Protein AF-A0A947Z2E6-F1 (afdb_monomer_lite)

pLDDT: mean 81.63, std 19.3, range [30.38, 98.06]

Sequence (156 aa):
MPFRVALENRNVAVFNTGRHVLVDASGAGQGRYCMAAVCMEDGVVVQLHSKPCEAFSSVLAEQESIEWGCEIWPDAWVWNDCIPAIEAVLLETPALLGKLYWPTPRMRKPFHDMVHALSVKARGVSVPEQWDYAFTTAGSARSIIAFTFMPLGKAP

Secondary structure (DSSP, 8-state):
-TTBPPGGG-SGGGGGSSEEEEEEEEEEETTEEEEEEEEEETTEEEEEEEEE-S-SSHHHHHHHHHHHHHHH-TTSEEE---HHHHHHHHHH-GGGTTTEEBPPTTT-TTHHHHHHHHHHHGGG-SS-EE--------SSS---------------

Structure (mmCIF, N/CA/C/O backbone):
data_AF-A0A947Z2E6-F1
#
_entry.id   AF-A0A947Z2E6-F1
#
loop_
_atom_site.group_PDB
_atom_site.id
_atom_site.type_symbol
_atom_site.label_atom_id
_atom_site.label_alt_id
_atom_site.label_comp_id
_atom_site.label_asym_id
_atom_site.label_entity_id
_atom_site.label_seq_id
_atom_site.pdbx_PDB_ins_code
_atom_site.Cartn_x
_atom_site.Cartn_y
_atom_site.Cartn_z
_atom_site.occupancy
_atom_site.B_iso_or_equiv
_atom_site.auth_seq_id
_atom_site.auth_comp_id
_atom_site.auth_asym_id
_atom_site.auth_atom_id
_atom_site.pdbx_PDB_model_num
ATOM 1 N N . MET A 1 1 ? 7.859 15.464 9.390 1.00 67.38 1 MET A N 1
ATOM 2 C CA . MET A 1 1 ? 7.432 14.808 8.135 1.00 67.38 1 MET A CA 1
ATOM 3 C C . MET A 1 1 ? 5.944 14.519 8.240 1.00 67.38 1 MET A C 1
ATO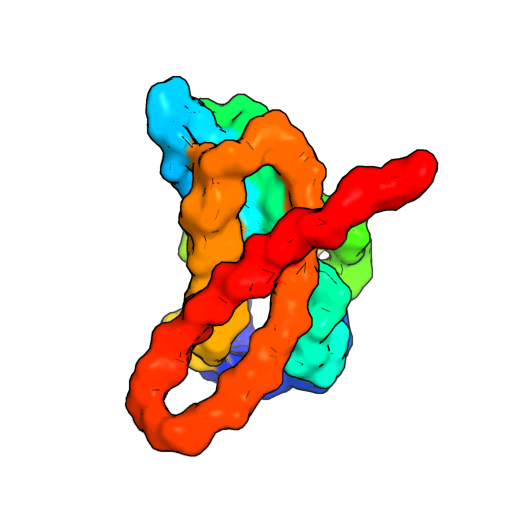M 5 O O . MET A 1 1 ? 5.573 13.821 9.178 1.00 67.38 1 MET A O 1
ATOM 9 N N . PRO A 1 2 ? 5.114 15.096 7.360 1.00 79.06 2 PRO A N 1
ATOM 10 C CA . PRO A 1 2 ? 3.657 15.149 7.517 1.00 79.06 2 PRO A CA 1
ATOM 11 C C . PRO A 1 2 ? 2.930 13.819 7.220 1.00 79.06 2 PRO A C 1
ATOM 13 O O . PRO A 1 2 ? 1.800 13.643 7.649 1.00 79.06 2 PRO A O 1
ATOM 16 N N . PHE A 1 3 ? 3.597 12.853 6.581 1.00 83.06 3 PHE A N 1
ATOM 17 C CA . PHE A 1 3 ? 3.103 11.484 6.335 1.00 83.06 3 PHE A CA 1
ATOM 18 C C . PHE A 1 3 ? 3.419 10.493 7.470 1.00 83.06 3 PHE A C 1
ATOM 20 O O . PHE A 1 3 ? 3.128 9.300 7.387 1.00 83.06 3 PHE A O 1
ATOM 27 N N . ARG A 1 4 ? 4.079 10.949 8.542 1.00 87.06 4 ARG A N 1
ATOM 28 C CA . ARG A 1 4 ? 4.310 10.113 9.723 1.00 87.06 4 ARG A CA 1
ATOM 29 C C . ARG A 1 4 ? 3.091 10.173 10.624 1.00 87.06 4 ARG A C 1
ATOM 31 O O . ARG A 1 4 ? 2.574 11.247 10.908 1.00 87.06 4 ARG A O 1
ATOM 38 N N . VAL A 1 5 ? 2.717 9.020 11.155 1.00 83.06 5 VAL A N 1
ATOM 39 C CA . VAL A 1 5 ? 1.631 8.904 12.126 1.00 83.06 5 VAL A CA 1
ATOM 40 C C . VAL A 1 5 ? 1.952 9.701 13.402 1.00 83.06 5 VAL A C 1
ATOM 42 O O . VAL A 1 5 ? 3.085 9.647 13.920 1.00 83.06 5 VAL A O 1
ATOM 45 N N . ALA A 1 6 ? 0.945 10.427 13.903 1.00 83.19 6 ALA A N 1
ATOM 46 C CA . ALA A 1 6 ? 0.983 11.141 15.181 1.00 83.19 6 ALA A CA 1
ATOM 47 C C . ALA A 1 6 ? 1.352 10.188 16.330 1.00 83.19 6 ALA A C 1
ATOM 49 O O . ALA A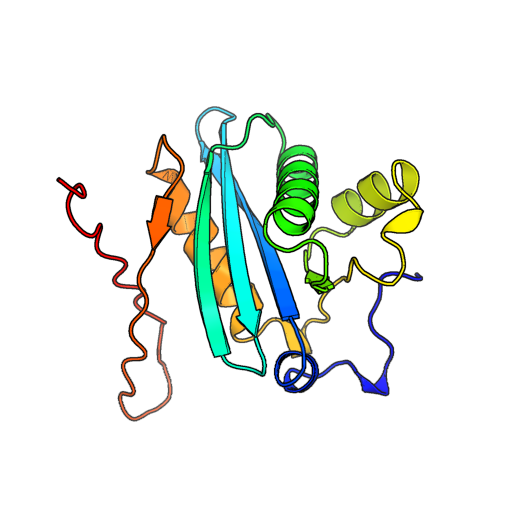 1 6 ? 1.070 8.993 16.254 1.00 83.19 6 ALA A O 1
ATOM 50 N N . LEU A 1 7 ? 2.036 10.684 17.366 1.00 82.81 7 LEU A N 1
ATOM 51 C CA . LEU A 1 7 ? 2.657 9.848 18.407 1.00 82.81 7 LEU A CA 1
ATOM 52 C C . LEU A 1 7 ? 1.646 8.933 19.113 1.00 82.81 7 LEU A C 1
ATOM 54 O O . LEU A 1 7 ? 1.927 7.752 19.312 1.00 82.81 7 LEU A O 1
ATOM 58 N N . GLU A 1 8 ? 0.477 9.473 19.424 1.00 80.50 8 GLU A N 1
ATOM 59 C CA . GLU A 1 8 ? -0.680 8.824 20.035 1.00 80.50 8 GLU A CA 1
ATOM 60 C C . GLU A 1 8 ? -1.239 7.661 19.197 1.00 80.50 8 GLU A C 1
ATOM 62 O O . GLU A 1 8 ? -1.715 6.670 19.749 1.00 80.50 8 GLU A O 1
ATOM 67 N N . ASN A 1 9 ? -1.070 7.720 17.874 1.00 80.06 9 ASN A N 1
ATOM 68 C CA . ASN A 1 9 ? -1.600 6.748 16.916 1.00 80.06 9 ASN A CA 1
ATOM 69 C C . ASN A 1 9 ? -0.547 5.711 16.473 1.00 80.06 9 ASN A C 1
ATOM 71 O O . ASN A 1 9 ? -0.806 4.896 15.591 1.00 80.06 9 ASN A O 1
ATOM 75 N N . ARG A 1 10 ? 0.657 5.700 17.074 1.00 83.69 10 ARG A N 1
ATOM 76 C CA . ARG A 1 10 ? 1.752 4.756 16.745 1.00 83.69 10 ARG A CA 1
ATOM 77 C C . ARG A 1 10 ? 1.561 3.374 17.364 1.00 83.69 10 ARG A C 1
ATOM 79 O O . ARG A 1 10 ? 2.456 2.835 18.022 1.00 83.69 10 ARG A O 1
ATOM 86 N N . ASN A 1 11 ? 0.388 2.802 17.165 1.00 83.56 11 ASN A N 1
ATOM 87 C CA . ASN A 1 11 ? 0.039 1.472 17.627 1.00 83.56 11 ASN A CA 1
ATOM 88 C C . ASN A 1 11 ? -0.844 0.775 16.583 1.00 83.56 11 ASN A C 1
ATOM 90 O O . ASN A 1 11 ? -1.361 1.401 15.663 1.00 83.56 11 ASN A O 1
ATOM 94 N N . VAL A 1 12 ? -0.991 -0.538 16.724 1.00 82.25 12 VAL A N 1
ATOM 95 C CA . VAL A 1 12 ? -1.759 -1.364 15.782 1.00 82.25 12 VAL A CA 1
ATOM 96 C C . VAL A 1 12 ? -3.268 -1.126 15.855 1.00 82.25 12 VAL A C 1
ATOM 98 O O . VAL A 1 12 ? -3.972 -1.481 14.920 1.00 82.25 12 VAL A O 1
ATOM 101 N N . ALA A 1 13 ? -3.773 -0.510 16.929 1.00 86.06 13 ALA A N 1
ATOM 102 C CA . ALA A 1 13 ? -5.202 -0.265 17.095 1.00 86.06 13 ALA A CA 1
ATOM 103 C C . ALA A 1 13 ? -5.745 0.768 16.102 1.00 86.06 13 ALA A C 1
ATOM 105 O O . ALA A 1 13 ? -6.952 0.805 15.900 1.00 86.06 13 ALA A O 1
ATOM 106 N N . VAL A 1 14 ? -4.882 1.547 15.433 1.00 87.81 14 VAL A N 1
ATOM 107 C CA . VAL A 1 14 ? -5.316 2.413 14.326 1.00 87.81 14 VAL A CA 1
ATOM 108 C C . VAL A 1 14 ? -6.008 1.613 13.222 1.00 87.81 14 VAL A C 1
ATOM 110 O O . VAL A 1 14 ? -6.929 2.127 12.609 1.00 87.81 14 VAL A O 1
ATOM 113 N N . PHE A 1 15 ? -5.597 0.357 13.004 1.00 88.69 15 PHE A N 1
ATOM 114 C CA . PHE A 1 15 ? -6.169 -0.516 11.980 1.00 88.69 15 PHE A CA 1
ATOM 115 C C . PHE A 1 15 ? -7.546 -1.071 12.359 1.00 88.69 15 PHE A C 1
ATOM 117 O O . PHE A 1 15 ? -8.193 -1.676 11.513 1.00 88.69 15 PHE A O 1
ATOM 124 N N . ASN A 1 16 ? -7.993 -0.881 13.609 1.00 88.94 16 ASN A N 1
ATOM 125 C CA . ASN A 1 16 ? -9.276 -1.384 14.107 1.00 88.94 16 ASN A CA 1
ATOM 126 C C . ASN A 1 16 ? -10.463 -0.482 13.748 1.00 88.94 16 ASN A C 1
ATOM 128 O O . ASN A 1 16 ? -11.579 -0.767 14.173 1.00 88.94 16 ASN A O 1
ATOM 132 N N . THR A 1 17 ? -10.234 0.620 13.033 1.00 89.19 17 THR A N 1
ATOM 133 C CA . THR A 1 17 ? -11.280 1.592 12.704 1.00 89.19 17 THR A CA 1
ATOM 134 C C . THR A 1 17 ? -11.095 2.144 11.303 1.00 89.19 17 THR A C 1
ATOM 136 O O . THR A 1 17 ? -10.039 2.694 11.002 1.00 89.19 17 THR A O 1
ATOM 139 N N . GLY A 1 18 ? -12.148 2.111 10.494 1.00 93.25 18 GLY A N 1
ATOM 140 C CA . GLY A 1 18 ? -12.133 2.641 9.139 1.00 93.25 18 GLY A CA 1
ATOM 141 C C . GLY A 1 18 ? -11.458 1.698 8.150 1.00 93.25 18 GLY A C 1
ATOM 142 O O . GLY A 1 18 ? -11.273 0.506 8.408 1.00 93.25 18 GLY A O 1
ATOM 143 N N . ARG A 1 19 ? -11.125 2.244 6.978 1.00 95.94 19 ARG A N 1
ATOM 144 C CA . ARG A 1 19 ? -10.575 1.486 5.853 1.00 95.94 19 ARG A CA 1
ATOM 145 C C . ARG A 1 19 ? -9.098 1.769 5.667 1.00 95.94 19 ARG A C 1
ATOM 147 O O . ARG A 1 19 ? -8.674 2.924 5.618 1.00 95.94 19 ARG A O 1
ATOM 154 N N . HIS A 1 20 ? -8.329 0.704 5.493 1.00 95.56 20 HIS A N 1
ATOM 155 C CA . HIS A 1 20 ? -6.891 0.758 5.287 1.00 95.56 20 HIS A CA 1
ATOM 156 C C . HIS A 1 20 ? -6.507 -0.088 4.080 1.00 95.56 20 HIS A C 1
ATOM 158 O O . HIS A 1 20 ? -7.032 -1.183 3.897 1.00 95.56 20 HIS A O 1
ATOM 164 N N . VAL A 1 21 ? -5.547 0.389 3.297 1.00 96.62 21 VAL A N 1
ATOM 165 C CA . VAL A 1 21 ? -4.884 -0.407 2.264 1.00 96.62 21 VAL A CA 1
ATOM 166 C C . VAL A 1 21 ? -3.390 -0.363 2.535 1.00 96.62 21 VAL A C 1
ATOM 168 O O . VAL A 1 21 ? -2.763 0.689 2.432 1.00 96.62 21 VAL A O 1
ATOM 171 N N . LEU A 1 22 ? -2.820 -1.494 2.937 1.00 96.12 22 LEU A N 1
ATOM 172 C CA . LEU A 1 22 ? -1.375 -1.634 3.068 1.00 96.12 22 LEU A CA 1
ATOM 173 C C . LEU A 1 22 ? -0.828 -2.158 1.749 1.00 96.12 22 LEU A C 1
ATOM 175 O O . LEU A 1 22 ? -1.338 -3.158 1.250 1.00 96.12 22 LEU A O 1
ATOM 179 N N . VAL A 1 23 ? 0.189 -1.497 1.207 1.00 97.12 23 VAL A N 1
ATOM 180 C CA . VAL A 1 23 ? 0.794 -1.832 -0.085 1.00 97.12 23 VAL A CA 1
ATOM 181 C C . VAL A 1 23 ? 2.300 -2.017 0.048 1.00 97.12 23 VAL A C 1
ATOM 183 O O . VAL A 1 23 ? 2.942 -1.345 0.857 1.00 97.12 23 VAL A O 1
ATOM 186 N N . ASP A 1 24 ? 2.843 -2.946 -0.731 1.00 96.62 24 ASP A N 1
ATOM 187 C CA . ASP A 1 24 ? 4.274 -3.264 -0.793 1.00 96.62 24 ASP A CA 1
ATOM 188 C C . ASP A 1 24 ? 4.628 -3.763 -2.193 1.00 96.62 24 ASP A C 1
ATOM 190 O O . ASP A 1 24 ? 3.812 -4.442 -2.835 1.00 96.62 24 ASP A O 1
ATOM 194 N N . ALA A 1 25 ? 5.853 -3.488 -2.639 1.00 95.31 25 ALA A N 1
ATOM 195 C CA . ALA A 1 25 ? 6.390 -4.021 -3.877 1.00 95.31 25 ALA A CA 1
ATOM 196 C C . ALA A 1 25 ? 7.624 -4.901 -3.641 1.00 95.31 25 ALA A C 1
ATOM 198 O O . ALA A 1 25 ? 8.465 -4.698 -2.774 1.00 95.31 25 ALA A O 1
ATOM 199 N N . SER A 1 26 ? 7.758 -5.930 -4.469 1.00 93.25 26 SER A N 1
ATOM 200 C CA . SER A 1 26 ? 8.769 -6.967 -4.318 1.00 93.25 26 SER A CA 1
ATOM 201 C C . SER A 1 26 ? 9.408 -7.296 -5.658 1.00 93.25 26 SER A C 1
ATOM 203 O O . SER A 1 26 ? 8.724 -7.475 -6.662 1.00 93.25 26 SER A O 1
ATOM 205 N N . GLY A 1 27 ? 10.734 -7.434 -5.680 1.00 91.19 27 GLY A N 1
ATOM 206 C CA . GLY A 1 27 ? 11.455 -7.831 -6.890 1.00 91.19 27 GLY A CA 1
ATOM 207 C C . GLY A 1 27 ? 11.138 -9.273 -7.298 1.00 91.19 27 GLY A C 1
ATOM 208 O O . GLY A 1 27 ? 11.393 -10.201 -6.534 1.00 91.19 27 GLY A O 1
ATOM 209 N N . ALA A 1 28 ? 10.645 -9.468 -8.520 1.00 84.31 28 ALA A N 1
ATOM 210 C CA . ALA A 1 28 ? 10.328 -10.766 -9.125 1.00 84.31 28 ALA A CA 1
ATOM 211 C C . ALA A 1 28 ? 11.490 -11.357 -9.959 1.00 84.31 28 ALA A C 1
ATOM 213 O O . ALA A 1 28 ? 11.373 -12.443 -10.521 1.00 84.31 28 ALA A O 1
ATOM 214 N N . GLY A 1 29 ? 12.633 -10.662 -10.014 1.00 78.75 29 GLY A N 1
ATOM 215 C CA . GLY A 1 29 ? 13.810 -11.054 -10.796 1.00 78.75 29 GLY A CA 1
ATOM 216 C C . GLY A 1 29 ? 13.795 -10.495 -12.223 1.00 78.75 29 GLY A C 1
ATOM 217 O O . GLY A 1 29 ? 12.777 -10.010 -12.704 1.00 78.75 29 GLY A O 1
ATOM 218 N N . GLN A 1 30 ? 14.954 -10.509 -12.894 1.00 76.50 30 GLN A N 1
ATOM 219 C CA . GLN A 1 30 ? 15.125 -9.993 -14.269 1.00 76.50 30 GLN A CA 1
ATOM 220 C C . GLN A 1 30 ? 14.629 -8.543 -14.472 1.00 76.50 30 GLN A C 1
ATOM 222 O O . GLN A 1 30 ? 14.143 -8.189 -15.540 1.00 76.50 30 GLN A O 1
ATOM 227 N N . GLY A 1 31 ? 14.732 -7.704 -13.435 1.00 78.69 31 GLY A N 1
ATOM 228 C CA . GLY A 1 31 ? 14.264 -6.313 -13.475 1.00 78.69 31 GLY A CA 1
ATOM 229 C C . GLY A 1 31 ? 12.747 -6.136 -13.341 1.00 78.69 31 GLY A C 1
ATOM 230 O O . GLY A 1 31 ? 12.267 -5.017 -13.473 1.00 78.69 31 GLY A O 1
ATOM 231 N N . ARG A 1 32 ? 11.995 -7.208 -13.065 1.00 86.19 32 ARG A N 1
ATOM 232 C CA . ARG A 1 32 ? 10.544 -7.166 -12.846 1.00 86.19 32 ARG A CA 1
ATOM 233 C C . ARG A 1 32 ? 10.218 -7.034 -11.365 1.00 86.19 32 ARG A C 1
ATOM 235 O O . ARG A 1 32 ? 10.940 -7.563 -10.516 1.00 86.19 32 ARG A O 1
ATOM 242 N N . TYR A 1 33 ? 9.092 -6.395 -11.078 1.00 93.94 33 TYR A N 1
ATOM 243 C CA . TYR A 1 33 ? 8.527 -6.272 -9.739 1.00 93.94 33 TYR A CA 1
ATOM 244 C C . TYR A 1 33 ? 7.074 -6.753 -9.739 1.00 93.94 33 TYR A C 1
ATOM 246 O O . TYR A 1 33 ? 6.430 -6.857 -10.784 1.00 93.94 33 TYR A O 1
ATOM 254 N N . CYS A 1 34 ? 6.572 -7.082 -8.561 1.00 93.25 34 CYS A N 1
ATOM 255 C CA . CYS A 1 34 ? 5.162 -7.324 -8.301 1.00 93.25 34 CYS A CA 1
ATOM 256 C C . CYS A 1 34 ? 4.766 -6.569 -7.040 1.00 93.25 34 CYS A C 1
ATOM 258 O O . CYS A 1 34 ? 5.563 -6.443 -6.111 1.00 93.25 34 CYS A O 1
ATOM 260 N N . MET A 1 35 ? 3.527 -6.115 -6.996 1.00 95.12 35 MET A N 1
ATOM 261 C CA . MET A 1 35 ? 2.960 -5.407 -5.861 1.00 95.12 35 MET A CA 1
ATOM 262 C C . MET A 1 35 ? 1.840 -6.218 -5.234 1.00 95.12 35 MET A C 1
ATOM 264 O O . MET A 1 35 ? 1.200 -7.049 -5.887 1.00 95.12 35 MET A O 1
ATOM 268 N N . ALA A 1 36 ? 1.620 -5.965 -3.955 1.00 95.31 36 ALA A N 1
ATOM 269 C CA . ALA A 1 36 ? 0.556 -6.548 -3.168 1.00 95.31 36 ALA A CA 1
ATOM 270 C C . ALA A 1 36 ? -0.220 -5.460 -2.436 1.00 95.31 36 ALA A C 1
ATOM 272 O O . ALA A 1 36 ? 0.345 -4.432 -2.069 1.00 95.31 36 ALA A O 1
ATOM 273 N N . ALA A 1 37 ? -1.500 -5.723 -2.195 1.00 95.75 37 ALA A N 1
ATOM 274 C CA . ALA A 1 37 ? -2.358 -4.887 -1.378 1.00 95.75 37 ALA A CA 1
ATOM 275 C C . ALA A 1 37 ? -3.128 -5.744 -0.370 1.00 95.75 37 ALA A C 1
ATOM 277 O O . ALA A 1 37 ? -3.742 -6.750 -0.728 1.00 95.75 37 ALA A O 1
ATOM 278 N N . VAL A 1 38 ? -3.105 -5.326 0.892 1.00 93.25 38 VAL A N 1
ATOM 279 C CA . VAL A 1 38 ? -3.923 -5.873 1.977 1.00 93.25 38 VAL A CA 1
ATOM 280 C C . VAL A 1 38 ? -4.965 -4.826 2.339 1.00 93.25 38 VAL A C 1
ATOM 282 O O . VAL A 1 38 ? -4.633 -3.788 2.915 1.00 93.25 38 VAL A O 1
ATOM 285 N N . CYS A 1 39 ? -6.222 -5.092 1.999 1.00 92.69 39 CYS A N 1
ATOM 286 C CA . CYS A 1 39 ? -7.345 -4.218 2.316 1.00 92.69 39 CYS A CA 1
ATOM 287 C C . CYS A 1 39 ? -7.957 -4.643 3.647 1.00 92.69 39 CYS A C 1
ATOM 289 O O . CYS A 1 39 ? -8.282 -5.818 3.838 1.00 92.69 39 CYS A O 1
ATOM 291 N N . MET A 1 40 ? -8.133 -3.686 4.552 1.00 91.50 40 MET A N 1
ATOM 292 C CA . MET A 1 40 ? -8.689 -3.912 5.879 1.00 91.50 40 MET A CA 1
ATOM 293 C C . MET A 1 40 ? -9.818 -2.945 6.205 1.00 91.50 40 MET A C 1
ATOM 295 O O . MET A 1 40 ? -9.683 -1.746 5.980 1.00 91.50 40 MET A O 1
ATOM 299 N N . GLU A 1 41 ? -10.876 -3.449 6.825 1.00 92.44 41 GLU A N 1
ATOM 300 C CA . GLU A 1 41 ? -11.985 -2.664 7.360 1.00 92.44 41 GLU A CA 1
ATOM 301 C C . GLU A 1 41 ? -12.190 -3.037 8.831 1.00 92.44 41 GLU A C 1
ATOM 303 O O . GLU A 1 41 ? -12.315 -4.215 9.163 1.00 92.44 41 GLU A O 1
ATOM 308 N N . ASP A 1 42 ? -12.146 -2.041 9.720 1.00 90.44 42 ASP A N 1
ATOM 309 C CA . ASP A 1 42 ? -12.415 -2.189 11.158 1.00 90.44 42 ASP A CA 1
ATOM 310 C C . ASP A 1 42 ? -11.656 -3.356 11.833 1.00 90.44 42 ASP A C 1
ATOM 312 O O . ASP A 1 42 ? -12.199 -4.149 12.603 1.00 90.44 42 ASP A O 1
ATOM 316 N N . GLY A 1 43 ? -10.358 -3.475 11.537 1.00 85.38 43 GLY A N 1
ATOM 317 C CA . GLY A 1 43 ? -9.464 -4.489 12.113 1.00 85.38 43 GLY A CA 1
ATOM 318 C C . GLY A 1 43 ? -9.496 -5.840 11.405 1.00 85.38 43 GLY A C 1
ATOM 319 O O . GLY A 1 43 ? -8.734 -6.7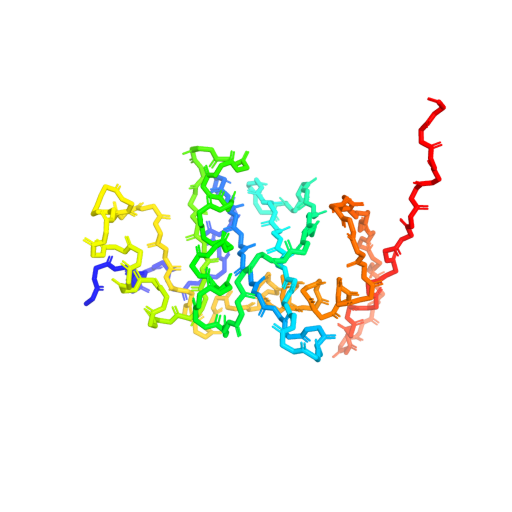41 11.767 1.00 85.38 43 GLY A O 1
ATOM 320 N N . VAL A 1 44 ? -10.335 -5.987 10.381 1.00 84.31 44 VAL A N 1
ATOM 321 C CA . VAL A 1 44 ? -10.516 -7.227 9.627 1.00 84.31 44 VAL A CA 1
ATOM 322 C C . VAL A 1 44 ? -9.905 -7.070 8.240 1.00 84.31 44 VAL A C 1
ATOM 324 O O . VAL A 1 44 ? -10.220 -6.134 7.516 1.00 84.31 44 VAL A O 1
ATOM 327 N N . VAL A 1 45 ? -9.024 -7.992 7.849 1.00 85.94 45 VAL A N 1
ATOM 328 C CA . VAL A 1 45 ? -8.574 -8.108 6.452 1.00 85.94 45 VAL A CA 1
ATOM 329 C C . VAL A 1 45 ? -9.769 -8.552 5.619 1.00 85.94 45 VAL A C 1
ATOM 331 O O . VAL A 1 45 ? -10.416 -9.515 5.991 1.00 85.94 45 VAL A O 1
ATOM 334 N N . VAL A 1 46 ? -10.084 -7.881 4.518 1.00 87.50 46 VAL A N 1
ATOM 335 C CA . VAL A 1 46 ? -11.239 -8.242 3.675 1.00 87.50 46 VAL A CA 1
ATOM 336 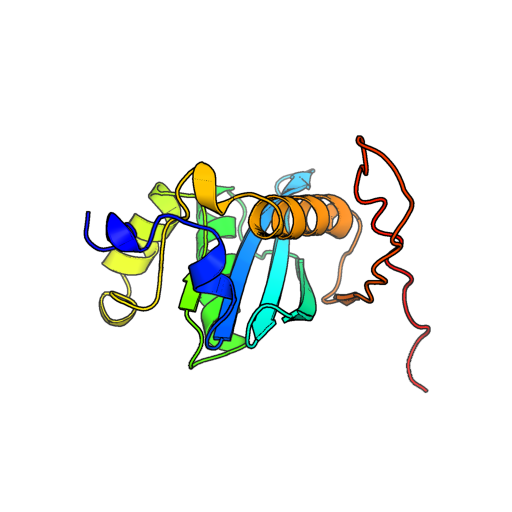C C . VAL A 1 46 ? -10.843 -8.614 2.254 1.00 87.50 46 VAL A C 1
ATOM 338 O O . VAL A 1 46 ? -11.533 -9.406 1.618 1.00 87.50 46 VAL A O 1
ATOM 341 N N . GLN A 1 47 ? -9.733 -8.072 1.747 1.00 87.94 47 GLN A N 1
ATOM 342 C CA . GLN A 1 47 ? -9.215 -8.403 0.423 1.00 87.94 47 GLN A CA 1
ATOM 343 C C . GLN A 1 47 ? -7.689 -8.453 0.433 1.00 87.94 47 GLN A C 1
ATOM 345 O O . GLN A 1 47 ? -7.028 -7.730 1.182 1.00 87.94 47 GLN A O 1
ATOM 350 N N . LEU A 1 48 ? -7.145 -9.317 -0.418 1.00 88.88 48 LEU A N 1
ATOM 351 C CA . LEU A 1 48 ? -5.723 -9.514 -0.625 1.00 88.88 48 LEU A CA 1
ATOM 352 C C . LEU A 1 48 ? -5.509 -9.576 -2.126 1.00 88.88 48 LEU A C 1
ATOM 354 O O . LEU A 1 48 ? -5.933 -10.533 -2.771 1.00 88.88 48 LEU A O 1
ATOM 358 N N . HIS A 1 49 ? -4.861 -8.562 -2.675 1.00 89.00 49 HIS A N 1
ATOM 359 C CA . HIS A 1 49 ? -4.620 -8.454 -4.105 1.00 89.00 49 HIS A CA 1
ATOM 360 C C . HIS A 1 49 ? -3.129 -8.527 -4.388 1.00 89.00 49 HIS A C 1
ATOM 362 O O . HIS A 1 49 ? -2.309 -8.078 -3.589 1.00 89.00 49 HIS A O 1
ATOM 368 N N . SER A 1 50 ? -2.772 -9.010 -5.569 1.00 92.38 50 SER A N 1
ATOM 369 C CA . SER A 1 50 ? -1.458 -8.769 -6.152 1.00 92.38 50 SER A CA 1
ATOM 370 C C . SER A 1 50 ? -1.555 -8.477 -7.636 1.00 92.38 50 SER A C 1
ATOM 372 O O . SER A 1 50 ? -2.467 -8.957 -8.305 1.00 92.38 50 SER A O 1
ATOM 374 N N . LYS A 1 51 ? -0.581 -7.745 -8.168 1.00 90.19 51 LYS A N 1
ATOM 375 C CA . LYS A 1 51 ? -0.479 -7.427 -9.594 1.00 90.19 51 LYS A CA 1
ATOM 376 C C . LYS A 1 51 ? 1.004 -7.287 -9.981 1.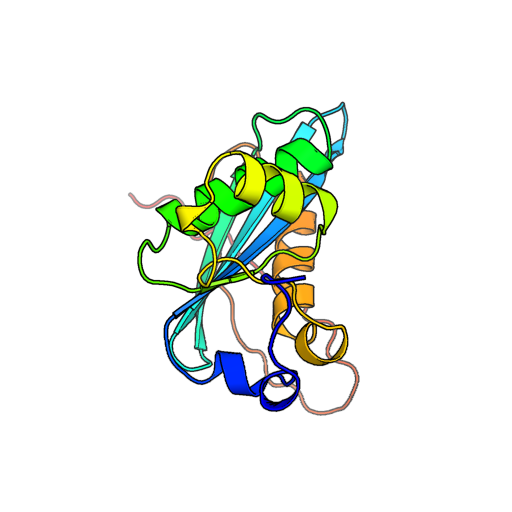00 90.19 51 LYS A C 1
ATOM 378 O O . LYS A 1 51 ? 1.796 -6.827 -9.157 1.00 90.19 51 LYS A O 1
ATOM 383 N N . PRO A 1 52 ? 1.427 -7.692 -11.194 1.00 92.06 52 PRO A N 1
ATOM 384 C CA . PRO A 1 52 ? 2.761 -7.353 -11.693 1.00 92.06 52 PRO A CA 1
ATOM 385 C C . PRO A 1 52 ? 2.923 -5.833 -11.820 1.00 92.06 52 PRO A C 1
ATOM 387 O O . PRO A 1 52 ? 2.005 -5.157 -12.275 1.00 92.06 52 PRO A O 1
ATOM 390 N N . CYS A 1 53 ? 4.092 -5.314 -11.456 1.00 92.94 53 CYS A N 1
ATOM 391 C CA . CYS A 1 53 ? 4.424 -3.908 -11.664 1.00 92.94 53 CYS A CA 1
ATOM 392 C C . CYS A 1 53 ? 4.880 -3.671 -13.106 1.00 92.94 53 CYS A C 1
ATOM 394 O O . CYS A 1 53 ? 5.552 -4.522 -13.703 1.00 92.94 53 CYS A O 1
ATOM 396 N N . GLU A 1 54 ? 4.582 -2.488 -13.627 1.00 92.75 54 GLU A N 1
ATOM 397 C CA . GLU A 1 54 ? 5.208 -1.954 -14.840 1.00 92.75 54 GLU A CA 1
ATOM 398 C C . GLU A 1 54 ? 6.585 -1.341 -14.537 1.00 92.75 54 GLU A C 1
ATOM 400 O O . GLU A 1 54 ? 7.470 -1.304 -15.398 1.00 92.75 54 GLU A O 1
ATOM 405 N N . ALA A 1 55 ? 6.798 -0.906 -13.295 1.00 91.06 55 ALA A N 1
ATOM 406 C CA . ALA A 1 55 ? 8.047 -0.330 -12.831 1.00 91.06 55 ALA A CA 1
ATOM 407 C C . ALA A 1 55 ? 9.260 -1.276 -12.937 1.00 91.06 55 ALA A C 1
ATOM 409 O O . ALA A 1 55 ? 9.207 -2.475 -12.655 1.00 91.06 55 ALA A O 1
ATOM 410 N N . PHE A 1 56 ? 10.415 -0.681 -13.249 1.00 88.38 56 PHE A N 1
ATOM 411 C CA . PHE A 1 56 ? 11.708 -1.363 -13.411 1.00 88.38 56 PHE A CA 1
ATOM 412 C C . PHE A 1 56 ? 12.688 -1.118 -12.250 1.00 88.38 56 PHE A C 1
ATOM 414 O O . PHE A 1 56 ? 13.822 -1.602 -12.265 1.00 88.38 56 PHE A O 1
ATOM 421 N N . SER A 1 57 ? 12.283 -0.358 -11.230 1.00 93.00 57 SER A N 1
ATOM 422 C CA . SER A 1 57 ? 13.086 -0.112 -10.029 1.00 93.00 57 SER A CA 1
ATOM 423 C C . SER A 1 57 ? 12.234 -0.231 -8.774 1.00 93.00 57 SER A C 1
ATOM 425 O O . SER A 1 57 ? 11.032 0.006 -8.822 1.00 93.00 57 SER A O 1
ATOM 427 N N . SER A 1 58 ? 12.872 -0.554 -7.648 1.00 92.94 58 SER A N 1
ATOM 428 C CA . SER A 1 58 ? 12.177 -0.736 -6.373 1.00 92.94 58 SER A CA 1
ATOM 429 C C . SER A 1 58 ? 11.396 0.512 -5.969 1.00 92.94 58 SER A C 1
ATOM 431 O O . SER A 1 58 ? 10.216 0.399 -5.684 1.00 92.94 58 SER A O 1
ATOM 433 N N . VAL A 1 59 ? 11.989 1.709 -6.037 1.00 95.88 59 VAL A N 1
ATOM 434 C CA . VAL A 1 59 ? 11.278 2.938 -5.642 1.00 95.88 59 VAL A CA 1
ATOM 435 C C . VAL A 1 59 ? 10.101 3.235 -6.574 1.00 95.88 59 VAL A C 1
ATOM 437 O O . VAL A 1 59 ? 9.050 3.625 -6.089 1.00 95.88 59 VAL A O 1
ATOM 440 N N . LEU A 1 60 ? 10.238 3.031 -7.889 1.00 96.50 60 LEU A N 1
ATOM 441 C CA . LEU A 1 60 ? 9.113 3.206 -8.821 1.00 96.50 60 LEU A CA 1
ATOM 442 C C . LEU A 1 60 ? 8.004 2.173 -8.580 1.00 96.50 60 LEU A C 1
ATOM 444 O O . LEU A 1 60 ? 6.835 2.522 -8.653 1.00 96.50 60 LEU A O 1
ATOM 448 N N . ALA A 1 61 ? 8.359 0.931 -8.248 1.00 96.75 61 ALA A N 1
ATOM 449 C CA . ALA A 1 61 ? 7.383 -0.115 -7.958 1.00 96.75 61 ALA A CA 1
ATOM 450 C C . ALA A 1 61 ? 6.592 0.183 -6.675 1.00 96.75 61 ALA A C 1
ATOM 452 O O . ALA A 1 61 ? 5.390 -0.055 -6.619 1.00 96.75 61 ALA A O 1
ATOM 453 N N . GLU A 1 62 ? 7.245 0.757 -5.663 1.00 97.75 62 GLU A N 1
ATOM 454 C CA . GLU A 1 62 ? 6.564 1.226 -4.454 1.00 97.75 62 GLU A CA 1
ATOM 455 C C . GLU A 1 62 ? 5.619 2.402 -4.753 1.00 97.75 62 GLU A C 1
ATOM 457 O O . GLU A 1 62 ? 4.501 2.414 -4.244 1.00 97.75 62 GLU A O 1
ATOM 462 N N . GLN A 1 63 ? 6.016 3.353 -5.611 1.00 98.00 63 GLN A N 1
ATOM 463 C CA . GLN A 1 63 ? 5.136 4.450 -6.054 1.00 98.00 63 GLN A CA 1
ATOM 464 C C . GLN A 1 63 ? 3.900 3.913 -6.789 1.00 98.00 63 GLN A C 1
ATOM 466 O O . GLN A 1 63 ? 2.778 4.232 -6.401 1.00 98.00 63 GLN A O 1
ATOM 471 N N . GLU A 1 64 ? 4.105 3.012 -7.753 1.00 97.50 64 GLU A N 1
ATOM 472 C CA . GLU A 1 64 ? 3.027 2.329 -8.480 1.00 97.50 64 GLU A CA 1
ATOM 473 C C . GLU A 1 64 ? 2.082 1.589 -7.513 1.00 97.50 64 GLU A C 1
ATOM 475 O O . GLU A 1 64 ? 0.860 1.647 -7.652 1.00 97.50 64 GLU A O 1
ATOM 480 N N . SER A 1 65 ? 2.624 0.946 -6.470 1.00 97.69 65 SER A N 1
ATOM 481 C CA . SER A 1 65 ? 1.811 0.272 -5.451 1.00 97.69 65 SER A CA 1
ATOM 482 C C . SER A 1 65 ? 0.964 1.239 -4.613 1.00 97.69 65 SER A C 1
ATOM 484 O O . SER A 1 65 ? -0.166 0.908 -4.256 1.00 97.69 65 SER A O 1
ATOM 486 N N . ILE A 1 66 ? 1.469 2.445 -4.322 1.00 98.06 66 ILE A N 1
ATOM 487 C CA . ILE A 1 66 ? 0.741 3.495 -3.591 1.00 98.06 66 ILE A CA 1
ATOM 488 C C . ILE A 1 66 ? -0.425 4.022 -4.426 1.00 98.06 66 ILE A C 1
ATOM 490 O O . ILE A 1 66 ? -1.538 4.159 -3.908 1.00 98.06 66 ILE A O 1
ATOM 494 N N . GLU A 1 67 ? -0.174 4.304 -5.703 1.00 97.38 67 GLU A N 1
ATOM 495 C CA . GLU A 1 67 ? -1.194 4.746 -6.657 1.00 97.38 67 GLU A CA 1
ATOM 496 C C . GLU A 1 67 ? -2.297 3.698 -6.772 1.00 97.38 67 GLU A C 1
ATOM 498 O O . GLU A 1 67 ? -3.471 3.996 -6.542 1.00 97.38 67 GLU A O 1
ATOM 503 N N . TRP A 1 68 ? -1.910 2.440 -6.981 1.00 97.38 68 TRP A N 1
ATOM 504 C CA . TRP A 1 68 ? -2.847 1.328 -7.036 1.00 97.38 68 TRP A CA 1
ATOM 505 C C . TRP A 1 68 ? -3.642 1.165 -5.731 1.00 97.38 68 TRP A C 1
ATOM 507 O O . TRP A 1 68 ? -4.856 0.973 -5.762 1.00 97.38 68 TRP A O 1
ATOM 517 N N . GLY A 1 69 ? -3.006 1.328 -4.567 1.00 97.00 69 GLY A N 1
ATOM 518 C CA . GLY A 1 69 ? -3.696 1.326 -3.274 1.00 97.00 69 GLY A CA 1
ATOM 519 C C . GLY A 1 69 ? -4.776 2.408 -3.162 1.00 97.00 69 GLY A C 1
ATOM 520 O O . GLY A 1 69 ? -5.841 2.163 -2.589 1.00 97.00 69 GLY A O 1
ATOM 521 N N . CYS A 1 70 ? -4.534 3.585 -3.746 1.00 96.62 70 CYS A N 1
ATOM 522 C CA . CYS A 1 70 ? -5.513 4.671 -3.813 1.00 96.62 70 CYS A CA 1
ATOM 523 C C . CYS A 1 70 ? -6.679 4.369 -4.765 1.00 96.62 70 CYS A C 1
ATOM 525 O O . CYS A 1 70 ? -7.782 4.855 -4.513 1.00 96.62 70 CYS A O 1
ATOM 527 N N . GLU A 1 71 ? -6.443 3.597 -5.828 1.00 96.06 71 GLU A N 1
ATOM 528 C CA . GLU A 1 71 ? -7.465 3.166 -6.789 1.00 96.06 71 GLU A CA 1
ATOM 529 C C . GLU A 1 71 ? -8.359 2.056 -6.235 1.00 96.06 71 GLU A C 1
ATOM 531 O O . GLU A 1 71 ? -9.570 2.095 -6.450 1.00 96.06 71 GLU A O 1
ATOM 536 N N . ILE A 1 72 ? -7.781 1.086 -5.507 1.00 94.31 72 ILE A N 1
ATOM 537 C CA . ILE A 1 72 ? -8.538 -0.031 -4.925 1.00 94.31 72 ILE A CA 1
ATOM 538 C C . ILE A 1 72 ? -9.649 0.516 -4.034 1.00 94.31 72 ILE A C 1
ATOM 540 O O . ILE A 1 72 ? -10.814 0.187 -4.250 1.00 94.31 72 ILE A O 1
ATOM 544 N N . TRP A 1 73 ? -9.295 1.370 -3.065 1.00 95.44 73 TRP A N 1
ATOM 545 C CA . TRP A 1 73 ? -10.243 2.022 -2.162 1.00 95.44 73 TRP A CA 1
ATOM 546 C C . TRP A 1 73 ? -9.969 3.530 -2.048 1.00 95.44 73 TRP A C 1
ATOM 548 O O . TRP A 1 73 ? -9.142 3.959 -1.234 1.00 95.44 73 TRP A O 1
ATOM 558 N N . PRO A 1 74 ? -10.721 4.361 -2.794 1.00 93.88 74 PRO A N 1
ATOM 559 C CA . PRO A 1 74 ? -10.546 5.814 -2.805 1.00 93.88 74 PRO A CA 1
ATOM 560 C C . PRO A 1 74 ? -10.703 6.505 -1.444 1.00 93.88 74 PRO A C 1
ATOM 562 O O . PRO A 1 74 ? -10.085 7.546 -1.228 1.00 93.88 74 PRO A O 1
ATOM 565 N N . ASP A 1 75 ? -11.450 5.916 -0.511 1.00 93.75 75 ASP A N 1
ATOM 566 C CA . ASP A 1 75 ? -11.717 6.499 0.813 1.00 93.75 75 ASP A CA 1
ATOM 567 C C . ASP A 1 75 ? -10.851 5.903 1.940 1.00 93.75 75 ASP A C 1
ATOM 569 O O . ASP A 1 75 ? -11.029 6.243 3.108 1.00 93.75 75 ASP A O 1
ATOM 573 N N . ALA A 1 76 ? -9.925 4.993 1.621 1.00 95.81 76 ALA A N 1
ATOM 574 C CA . ALA A 1 76 ? -9.078 4.335 2.612 1.00 95.81 76 ALA A CA 1
ATOM 575 C C . ALA A 1 76 ? -7.785 5.108 2.904 1.00 95.81 76 ALA A C 1
ATOM 577 O O . ALA A 1 76 ? -7.237 5.794 2.040 1.00 95.81 76 ALA A O 1
ATOM 578 N N . TRP A 1 77 ? -7.234 4.925 4.103 1.00 96.19 77 TRP A N 1
ATOM 579 C CA . TRP A 1 77 ? -5.852 5.310 4.383 1.00 96.19 77 TRP A CA 1
ATOM 580 C C . TRP A 1 77 ? -4.886 4.313 3.746 1.00 96.19 77 TRP A C 1
ATOM 582 O O . TRP A 1 77 ? -5.022 3.104 3.934 1.00 96.19 77 TRP A O 1
ATOM 592 N N . VAL A 1 78 ? -3.885 4.819 3.032 1.00 96.94 78 VAL A N 1
ATOM 593 C CA . VAL A 1 78 ? -2.892 4.012 2.319 1.00 96.94 78 VAL A CA 1
ATOM 594 C C . VAL A 1 78 ? -1.588 3.980 3.104 1.00 96.94 78 VAL A C 1
ATOM 596 O O . VAL A 1 78 ? -1.129 5.004 3.614 1.00 96.94 78 VAL A O 1
ATOM 599 N N . TRP A 1 79 ? -0.985 2.799 3.204 1.00 96.31 79 TRP A N 1
ATOM 600 C CA . TRP A 1 79 ? 0.203 2.556 4.015 1.00 96.31 79 TRP A CA 1
ATOM 601 C C . TRP A 1 79 ? 1.297 1.918 3.175 1.00 96.31 79 TRP A C 1
ATOM 603 O O . TRP A 1 79 ? 1.086 0.859 2.596 1.00 96.31 79 TRP A O 1
ATOM 613 N N . ASN A 1 80 ? 2.477 2.527 3.177 1.00 96.00 80 ASN A N 1
ATOM 614 C CA . ASN A 1 80 ? 3.671 2.005 2.520 1.00 96.00 80 ASN A CA 1
ATOM 615 C C . ASN A 1 80 ? 4.884 2.279 3.419 1.00 96.00 80 ASN A C 1
ATOM 617 O O . ASN A 1 80 ? 4.874 3.251 4.176 1.00 96.00 80 ASN A O 1
ATOM 621 N N . ASP A 1 81 ? 5.917 1.435 3.417 1.00 92.94 81 ASP A N 1
ATOM 622 C CA . ASP A 1 81 ? 7.076 1.632 4.298 1.00 92.94 81 ASP A CA 1
ATOM 623 C C . ASP A 1 81 ? 8.332 2.184 3.602 1.00 92.94 81 ASP A C 1
ATOM 625 O O . ASP A 1 81 ? 9.314 2.500 4.290 1.00 92.94 81 ASP A O 1
ATOM 629 N N . CYS A 1 82 ? 8.264 2.423 2.289 1.00 94.38 82 CYS A N 1
ATOM 630 C CA . CYS A 1 82 ? 9.302 3.058 1.486 1.00 94.38 82 CYS A CA 1
ATOM 631 C C . CYS A 1 82 ? 9.185 4.590 1.540 1.00 94.38 82 CYS A C 1
ATOM 633 O O . CYS A 1 82 ? 8.473 5.226 0.765 1.00 94.38 82 CYS A O 1
ATOM 635 N N . ILE A 1 83 ? 9.935 5.213 2.457 1.00 95.31 83 ILE A N 1
ATOM 636 C CA . ILE A 1 83 ? 9.963 6.681 2.608 1.00 95.31 83 ILE A CA 1
ATOM 637 C C . ILE A 1 83 ? 10.265 7.410 1.281 1.00 95.31 83 ILE A C 1
ATOM 639 O O . ILE A 1 83 ? 9.516 8.333 0.972 1.00 95.31 83 ILE A O 1
ATOM 643 N N . PRO A 1 84 ? 11.272 7.011 0.471 1.00 96.56 84 PRO A N 1
ATOM 644 C CA . PRO A 1 84 ? 11.539 7.679 -0.805 1.00 96.56 84 PRO A CA 1
ATOM 645 C C . PRO A 1 84 ? 10.354 7.659 -1.778 1.00 96.56 84 PRO A C 1
ATOM 647 O O . PRO A 1 84 ? 10.131 8.642 -2.477 1.00 96.56 84 PRO A O 1
ATOM 650 N N . ALA A 1 85 ? 9.577 6.571 -1.811 1.00 97.12 85 ALA A N 1
ATOM 651 C CA . ALA A 1 85 ? 8.395 6.473 -2.663 1.00 97.12 85 ALA A CA 1
ATOM 652 C C . ALA A 1 85 ? 7.262 7.378 -2.166 1.00 97.12 85 ALA A C 1
ATOM 654 O O . ALA A 1 85 ? 6.663 8.097 -2.957 1.00 97.12 85 ALA A O 1
ATOM 655 N N . ILE A 1 86 ? 7.020 7.414 -0.850 1.00 97.38 86 ILE A N 1
ATOM 656 C CA . ILE A 1 86 ? 6.037 8.327 -0.246 1.00 97.38 86 ILE A CA 1
ATOM 657 C C . ILE A 1 86 ? 6.396 9.786 -0.532 1.00 97.38 86 ILE A C 1
ATOM 659 O O . ILE A 1 86 ? 5.524 10.584 -0.863 1.00 97.38 86 ILE A O 1
ATOM 663 N N . GLU A 1 87 ? 7.671 10.149 -0.386 1.00 96.25 87 GLU A N 1
ATOM 664 C CA . GLU A 1 87 ? 8.140 11.510 -0.651 1.00 96.25 87 GLU A CA 1
ATOM 665 C C . GLU A 1 87 ? 7.962 11.894 -2.123 1.00 96.25 87 GLU A C 1
ATOM 667 O O . GLU A 1 87 ? 7.495 13.000 -2.395 1.00 96.25 87 GLU A O 1
ATOM 672 N N . ALA A 1 88 ? 8.263 10.983 -3.054 1.00 96.50 88 ALA A N 1
ATOM 673 C CA . ALA A 1 88 ? 8.052 11.198 -4.483 1.00 96.50 88 ALA A CA 1
ATOM 674 C C . ALA A 1 88 ? 6.559 11.351 -4.831 1.00 96.50 88 ALA A C 1
ATOM 676 O O . ALA A 1 88 ? 6.171 12.360 -5.417 1.00 96.50 88 ALA A O 1
ATOM 677 N N . VAL A 1 89 ? 5.698 10.441 -4.358 1.00 97.31 89 VAL A N 1
ATOM 678 C CA . VAL A 1 89 ? 4.244 10.512 -4.596 1.00 97.31 89 VAL A CA 1
ATOM 679 C C . VAL A 1 89 ? 3.637 11.788 -4.019 1.00 97.31 89 VAL A C 1
ATOM 681 O O . VAL A 1 89 ? 2.793 12.408 -4.656 1.00 97.31 89 VAL A O 1
ATOM 684 N N . LEU A 1 90 ? 4.047 12.222 -2.823 1.00 96.25 90 LEU A N 1
ATOM 685 C CA . LEU A 1 90 ? 3.516 13.452 -2.221 1.00 96.25 90 LEU A CA 1
ATOM 686 C C . LEU A 1 90 ? 4.024 14.725 -2.899 1.00 96.25 90 LEU A C 1
ATOM 688 O O . LEU A 1 90 ? 3.356 15.755 -2.808 1.00 96.25 90 LEU A O 1
ATOM 692 N N . LEU A 1 91 ? 5.188 14.674 -3.550 1.00 96.00 91 LEU A N 1
ATOM 693 C CA . LEU A 1 91 ? 5.679 15.778 -4.367 1.00 96.00 91 LEU A CA 1
ATOM 694 C C . LEU A 1 91 ? 4.811 15.954 -5.620 1.00 96.00 91 LEU A C 1
ATOM 696 O O . LEU A 1 91 ? 4.479 17.083 -5.974 1.00 96.00 91 LEU A O 1
ATOM 700 N N . GLU A 1 92 ? 4.429 14.848 -6.257 1.00 95.62 92 GLU A N 1
ATOM 701 C CA . GLU A 1 92 ? 3.608 14.844 -7.472 1.00 95.62 92 GLU A CA 1
ATOM 702 C C . GLU A 1 92 ? 2.118 15.057 -7.172 1.00 95.62 92 GLU A C 1
ATOM 704 O O . GLU A 1 92 ? 1.439 15.820 -7.860 1.00 95.62 92 GLU A O 1
ATOM 709 N N . THR A 1 93 ? 1.622 14.451 -6.090 1.00 95.12 93 THR A N 1
ATOM 710 C CA . THR A 1 93 ? 0.218 14.496 -5.664 1.00 95.12 93 THR A CA 1
ATOM 711 C C . THR A 1 93 ? 0.085 14.918 -4.191 1.00 95.12 93 THR A C 1
ATOM 713 O O . THR A 1 93 ? -0.237 14.102 -3.317 1.00 95.12 93 THR A O 1
ATOM 716 N N . PRO A 1 94 ? 0.242 16.219 -3.874 1.00 93.94 94 PRO A N 1
ATOM 717 C CA . PRO A 1 94 ? 0.141 16.722 -2.499 1.00 93.94 94 PRO A CA 1
ATOM 718 C C . PRO A 1 94 ? -1.213 16.462 -1.821 1.00 93.94 94 PRO A C 1
ATOM 720 O O . PRO A 1 94 ? -1.295 16.435 -0.594 1.00 93.94 94 PRO A O 1
ATOM 723 N N . ALA A 1 95 ? -2.279 16.253 -2.602 1.00 92.88 95 ALA A N 1
ATOM 724 C CA . ALA A 1 95 ? -3.621 15.950 -2.103 1.00 92.88 95 ALA A CA 1
ATOM 725 C C . ALA A 1 95 ? -3.710 14.621 -1.326 1.00 92.88 95 ALA A C 1
ATOM 727 O O . ALA A 1 95 ? -4.659 14.426 -0.571 1.00 92.88 95 ALA A O 1
ATOM 728 N N . LEU A 1 96 ? -2.726 13.723 -1.467 1.00 93.56 96 LEU A N 1
ATOM 729 C CA . LEU A 1 96 ? -2.651 12.480 -0.689 1.00 93.56 96 LEU A CA 1
ATOM 730 C C . LEU A 1 96 ? -2.146 12.696 0.747 1.00 93.56 96 LEU A C 1
ATOM 732 O O . LEU A 1 96 ? -2.096 11.753 1.544 1.00 93.56 96 LEU A O 1
ATOM 736 N N . LEU A 1 97 ? -1.791 13.928 1.117 1.00 92.44 97 LEU A N 1
ATOM 737 C CA . LEU A 1 97 ? -1.445 14.261 2.489 1.00 92.44 97 LEU A CA 1
ATOM 738 C C . LEU A 1 97 ? -2.642 14.045 3.426 1.00 92.44 97 LEU A C 1
ATOM 740 O O . LEU A 1 97 ? -3.737 14.540 3.186 1.00 92.44 97 LEU A O 1
ATOM 744 N N . GLY A 1 98 ? -2.424 13.308 4.518 1.00 89.75 98 GLY A N 1
ATOM 745 C CA . GLY A 1 98 ? -3.507 12.887 5.416 1.00 89.75 98 GLY A CA 1
ATOM 746 C C . GLY A 1 98 ? -4.253 11.629 4.951 1.00 89.75 98 GLY A C 1
ATOM 747 O O . GLY A 1 98 ? -5.168 11.178 5.633 1.00 89.75 98 GLY A O 1
ATOM 748 N N . LYS A 1 99 ? -3.843 11.042 3.819 1.00 93.44 99 LYS A N 1
ATOM 749 C CA . LYS A 1 99 ? -4.312 9.740 3.330 1.00 93.44 99 LYS A CA 1
ATOM 750 C C . LYS A 1 99 ? -3.179 8.716 3.241 1.00 93.44 99 LYS A C 1
ATOM 752 O O . LYS A 1 99 ? -3.402 7.552 3.556 1.00 93.44 99 LYS A O 1
ATOM 757 N N . LEU A 1 100 ? -1.981 9.144 2.843 1.00 96.19 100 LEU A N 1
ATOM 758 C CA . LEU A 1 100 ? -0.789 8.305 2.712 1.00 96.19 100 LEU A CA 1
ATOM 759 C C . LEU A 1 100 ? 0.095 8.380 3.962 1.00 96.19 100 LEU A C 1
ATOM 761 O O . LEU A 1 100 ? 0.514 9.466 4.378 1.00 96.19 100 LEU A O 1
ATOM 765 N N . TYR A 1 101 ? 0.417 7.218 4.531 1.00 94.56 101 TYR A N 1
ATOM 766 C CA . TYR A 1 101 ? 1.136 7.114 5.794 1.00 94.56 101 TYR A CA 1
ATOM 767 C C . TYR A 1 101 ? 2.300 6.128 5.771 1.00 94.56 101 TYR A C 1
ATOM 769 O O . TYR A 1 101 ? 2.234 5.039 5.205 1.00 94.56 101 TYR A O 1
ATOM 777 N N . TRP A 1 102 ? 3.350 6.493 6.506 1.00 92.94 102 TRP A N 1
ATOM 778 C CA . TRP A 1 102 ? 4.454 5.598 6.835 1.00 92.94 102 TRP A CA 1
ATOM 779 C C . TRP A 1 102 ? 4.185 4.858 8.159 1.00 92.94 102 TRP A C 1
ATOM 781 O O . TRP A 1 102 ? 4.075 5.517 9.207 1.00 92.94 102 TRP A O 1
ATOM 791 N N . PRO A 1 103 ? 4.132 3.510 8.173 1.00 88.19 103 PRO A N 1
ATOM 792 C CA . PRO A 1 103 ? 3.937 2.745 9.392 1.00 88.19 103 PRO A CA 1
ATOM 793 C C . PRO A 1 103 ? 5.212 2.757 10.241 1.00 88.19 103 PRO A C 1
ATOM 795 O O . PRO A 1 103 ? 6.314 2.405 9.802 1.00 88.19 103 PRO A O 1
ATOM 798 N N . THR A 1 104 ? 5.064 3.116 11.515 1.00 85.56 104 THR A N 1
ATOM 799 C CA . THR A 1 104 ? 6.180 3.013 12.465 1.00 85.56 104 THR A CA 1
ATOM 800 C C . THR A 1 104 ? 6.508 1.545 12.761 1.00 85.56 104 THR A C 1
ATOM 802 O O . THR A 1 104 ? 5.625 0.698 12.637 1.00 85.56 104 THR A O 1
ATOM 805 N N . PRO A 1 105 ? 7.727 1.200 13.223 1.00 82.12 105 PRO A N 1
ATOM 806 C CA . PRO A 1 105 ? 8.095 -0.193 13.504 1.00 82.12 105 PRO A CA 1
ATOM 807 C C . PRO A 1 105 ? 7.118 -0.949 14.421 1.00 82.12 105 PRO A C 1
ATOM 809 O O . PRO A 1 105 ? 6.921 -2.147 14.252 1.00 82.12 105 PRO A O 1
ATOM 812 N N . ARG A 1 106 ? 6.458 -0.251 15.358 1.00 81.19 106 ARG A N 1
ATOM 813 C CA . ARG A 1 106 ? 5.453 -0.834 16.268 1.00 81.19 106 ARG A CA 1
ATOM 814 C C . ARG A 1 106 ? 4.121 -1.174 15.592 1.00 81.19 106 ARG A C 1
ATOM 816 O O . ARG A 1 106 ? 3.341 -1.919 16.166 1.00 81.19 106 ARG A O 1
ATOM 823 N N . MET A 1 107 ? 3.862 -0.618 14.412 1.00 82.12 107 MET A N 1
ATOM 824 C CA . MET A 1 107 ? 2.636 -0.815 13.632 1.00 82.12 107 MET A CA 1
ATOM 825 C C . MET A 1 107 ? 2.807 -1.867 12.534 1.00 82.12 107 MET A C 1
ATOM 827 O O . MET A 1 107 ? 1.820 -2.318 11.968 1.00 82.12 107 MET A O 1
ATOM 831 N N . ARG A 1 108 ? 4.051 -2.252 12.215 1.00 75.31 108 ARG A N 1
ATOM 832 C CA . ARG A 1 108 ? 4.339 -3.161 11.097 1.00 75.31 108 ARG A CA 1
ATOM 833 C C . ARG A 1 108 ? 3.767 -4.566 11.316 1.00 75.31 108 ARG A C 1
ATOM 835 O O . ARG A 1 108 ? 3.329 -5.221 10.379 1.00 75.31 108 ARG A O 1
ATOM 842 N N . LYS A 1 109 ? 3.682 -5.026 12.561 1.00 76.31 109 LYS A N 1
ATOM 843 C CA . LYS A 1 109 ? 3.121 -6.347 12.862 1.00 76.31 109 LYS A CA 1
ATOM 844 C C . LYS A 1 109 ? 1.640 -6.253 13.231 1.00 76.31 109 LYS A C 1
ATOM 846 O O . LYS A 1 109 ? 1.319 -5.415 14.067 1.00 76.31 109 LYS A O 1
ATOM 851 N N . PRO A 1 110 ? 0.760 -7.126 12.708 1.00 72.38 110 PRO A N 1
ATOM 852 C CA . PRO A 1 110 ? 1.034 -8.190 11.731 1.00 72.38 110 PRO A CA 1
ATOM 853 C C . PRO A 1 110 ? 0.855 -7.767 10.259 1.00 72.38 110 PRO A C 1
ATOM 855 O O . PRO A 1 110 ? 1.212 -8.532 9.370 1.00 72.38 110 PRO A O 1
ATOM 858 N N . PHE A 1 111 ? 0.271 -6.599 9.983 1.00 75.88 111 PHE A N 1
ATOM 859 C CA . PHE A 1 111 ? -0.294 -6.307 8.659 1.00 75.88 111 PHE A CA 1
ATOM 860 C C . PHE A 1 111 ? 0.731 -5.857 7.608 1.00 75.88 111 PHE A C 1
ATOM 862 O O . PHE A 1 111 ? 0.575 -6.189 6.436 1.00 75.88 111 PHE A O 1
ATOM 869 N N . HIS A 1 112 ? 1.806 -5.164 8.001 1.00 78.62 112 HIS A N 1
ATOM 870 C CA . HIS A 1 112 ? 2.910 -4.870 7.076 1.00 78.62 112 HIS A CA 1
ATOM 871 C C . HIS A 1 112 ? 3.677 -6.151 6.724 1.00 78.62 112 HIS A C 1
ATOM 873 O O . HIS A 1 112 ? 3.905 -6.433 5.552 1.00 78.62 112 HIS A O 1
ATOM 879 N N . ASP A 1 113 ? 3.962 -6.996 7.720 1.00 81.56 113 ASP A N 1
ATOM 880 C CA . ASP A 1 113 ? 4.559 -8.318 7.482 1.00 81.56 113 ASP A CA 1
ATOM 881 C C . ASP A 1 113 ? 3.675 -9.170 6.543 1.00 81.56 113 ASP A C 1
ATOM 883 O O . ASP A 1 113 ? 4.187 -9.936 5.727 1.00 81.56 113 ASP A O 1
ATOM 887 N N . MET A 1 114 ? 2.348 -9.020 6.631 1.00 83.06 114 MET A N 1
ATOM 888 C CA . MET A 1 114 ? 1.392 -9.691 5.750 1.00 83.06 114 MET A CA 1
ATOM 889 C C . MET A 1 114 ? 1.471 -9.201 4.302 1.00 83.06 114 MET A C 1
ATOM 891 O O . MET A 1 114 ? 1.579 -10.039 3.406 1.00 83.06 114 MET A O 1
ATOM 895 N N . VAL A 1 115 ? 1.441 -7.885 4.054 1.00 88.12 115 VAL A N 1
ATOM 896 C CA . VAL A 1 115 ? 1.559 -7.366 2.679 1.00 88.12 115 VAL A CA 1
ATOM 897 C C . VAL A 1 115 ? 2.923 -7.703 2.080 1.00 88.12 115 VAL A C 1
ATOM 899 O O . VAL A 1 115 ? 2.993 -8.098 0.919 1.00 88.12 115 VAL A O 1
ATOM 902 N N . HIS A 1 116 ? 3.985 -7.684 2.889 1.00 87.94 116 HIS A N 1
ATOM 903 C CA . HIS A 1 116 ? 5.315 -8.084 2.446 1.00 87.94 116 HIS A CA 1
ATOM 904 C C . HIS A 1 116 ? 5.389 -9.567 2.067 1.00 87.94 116 HIS A C 1
ATOM 906 O O . HIS A 1 116 ? 5.904 -9.937 1.014 1.00 87.94 116 HIS A O 1
ATOM 912 N N . ALA A 1 117 ? 4.834 -10.455 2.894 1.00 85.94 117 ALA A N 1
ATOM 913 C CA . ALA A 1 117 ? 4.784 -11.877 2.568 1.00 85.94 117 ALA A CA 1
ATOM 914 C C . ALA A 1 117 ? 3.959 -12.151 1.298 1.00 85.94 117 ALA A C 1
ATOM 916 O O . ALA A 1 117 ? 4.334 -13.007 0.490 1.00 85.94 117 ALA A O 1
ATOM 917 N N . LEU A 1 118 ? 2.865 -11.409 1.101 1.00 85.12 118 LEU A N 1
ATOM 918 C CA . LEU A 1 118 ? 2.055 -11.474 -0.112 1.00 85.12 118 LEU A CA 1
ATOM 919 C C . LEU A 1 118 ? 2.839 -10.994 -1.340 1.00 85.12 118 LEU A C 1
ATOM 921 O O . LEU A 1 118 ? 2.867 -11.704 -2.345 1.00 85.12 118 LEU A O 1
ATOM 925 N N . SER A 1 119 ? 3.538 -9.858 -1.249 1.00 86.94 119 SER A N 1
ATOM 926 C CA . SER A 1 119 ? 4.360 -9.320 -2.342 1.00 86.94 119 SER A CA 1
ATOM 927 C C . SER A 1 119 ? 5.473 -10.300 -2.728 1.00 86.94 119 SER A C 1
ATOM 929 O O . SER A 1 119 ? 5.735 -10.520 -3.908 1.00 86.94 119 SER A O 1
ATOM 931 N N . VAL A 1 120 ? 6.079 -10.986 -1.752 1.00 87.12 120 VAL A N 1
ATOM 932 C CA . VAL A 1 120 ? 7.071 -12.042 -2.002 1.00 87.12 120 VAL A CA 1
ATOM 933 C C . VAL A 1 120 ? 6.455 -13.242 -2.719 1.00 87.12 120 VAL A C 1
ATOM 935 O O . VAL A 1 120 ? 7.060 -13.762 -3.659 1.00 87.12 120 VAL A O 1
ATOM 938 N N . LYS A 1 121 ? 5.264 -13.693 -2.312 1.00 84.62 121 LYS A N 1
ATOM 939 C CA . LYS A 1 121 ? 4.604 -14.833 -2.964 1.00 84.62 121 LYS A CA 1
ATOM 940 C C . LYS A 1 121 ? 4.157 -14.501 -4.390 1.00 84.62 121 LYS A C 1
ATOM 942 O O . LYS A 1 121 ? 4.298 -15.338 -5.281 1.00 84.62 121 LYS A O 1
ATOM 947 N N . ALA A 1 122 ? 3.685 -13.279 -4.616 1.00 85.06 122 ALA A N 1
ATOM 948 C CA . ALA A 1 122 ? 3.211 -12.805 -5.912 1.00 85.06 122 ALA A CA 1
ATOM 949 C C . ALA A 1 122 ? 4.304 -12.739 -6.996 1.00 85.06 122 ALA A C 1
ATOM 951 O O . ALA A 1 122 ? 3.982 -12.644 -8.176 1.00 85.06 122 ALA A O 1
ATOM 952 N N . ARG A 1 123 ? 5.593 -12.867 -6.645 1.00 85.88 123 ARG A N 1
ATOM 953 C CA . ARG A 1 123 ? 6.713 -12.868 -7.611 1.00 85.88 123 ARG A CA 1
ATOM 954 C C . ARG A 1 123 ? 6.588 -13.941 -8.693 1.00 85.88 123 ARG A C 1
ATOM 956 O O . ARG A 1 123 ? 7.115 -13.767 -9.787 1.00 85.88 123 ARG A O 1
ATOM 963 N N . GLY A 1 124 ? 5.929 -15.058 -8.379 1.00 78.25 124 GLY A N 1
ATOM 964 C CA . GLY A 1 124 ? 5.683 -16.154 -9.321 1.00 78.25 124 GLY A CA 1
ATOM 965 C C . GLY A 1 124 ? 4.456 -15.957 -10.215 1.00 78.25 124 GLY A C 1
ATOM 966 O O . GLY A 1 124 ? 4.202 -16.795 -11.077 1.00 78.25 124 GLY A O 1
ATOM 967 N N . VAL A 1 125 ? 3.693 -14.884 -10.010 1.00 76.75 125 VAL A N 1
ATOM 968 C CA . VAL A 1 125 ? 2.417 -14.628 -10.672 1.00 76.75 125 VAL A CA 1
ATOM 969 C C . VAL A 1 125 ? 2.605 -13.582 -11.772 1.00 76.75 125 VAL A C 1
ATOM 971 O O . VAL A 1 125 ? 3.217 -12.536 -11.566 1.00 76.75 125 VAL A O 1
ATOM 974 N N . SER A 1 126 ? 2.084 -13.857 -12.969 1.00 79.12 126 SER A N 1
ATOM 975 C CA . SER A 1 126 ? 2.233 -12.976 -14.138 1.00 79.12 126 SER A CA 1
ATOM 976 C C . SER A 1 126 ? 0.993 -12.144 -14.470 1.00 79.12 126 SER A C 1
ATOM 978 O O . SER A 1 126 ? 1.013 -11.408 -15.454 1.00 79.12 126 SER A O 1
ATOM 980 N N . VAL A 1 127 ? -0.085 -12.281 -13.700 1.00 80.44 127 VAL A N 1
ATOM 981 C CA . VAL A 1 127 ? -1.374 -11.601 -13.894 1.00 80.44 127 VAL A CA 1
ATOM 982 C C . VAL A 1 127 ? -1.892 -11.065 -12.554 1.00 80.44 127 VAL A C 1
ATOM 984 O O . VAL A 1 127 ? -1.405 -11.490 -11.511 1.00 80.44 127 VAL A O 1
ATOM 987 N N . PRO A 1 128 ? -2.844 -10.119 -12.535 1.00 82.44 128 PRO A N 1
ATOM 988 C CA . PRO A 1 128 ? -3.517 -9.756 -11.295 1.00 82.44 128 PRO A CA 1
ATOM 989 C C . PRO A 1 128 ? -4.188 -10.972 -10.641 1.00 82.44 128 PRO A C 1
ATOM 991 O O . PRO A 1 128 ? -4.824 -11.768 -11.332 1.00 82.44 128 PRO A O 1
ATOM 994 N N . GLU A 1 129 ? -4.076 -11.090 -9.320 1.00 80.81 129 GLU A N 1
ATOM 995 C CA . GLU A 1 129 ? -4.682 -12.166 -8.532 1.00 80.81 129 GLU A CA 1
ATOM 996 C C . GLU A 1 129 ? -5.306 -11.623 -7.242 1.00 80.81 129 GLU A C 1
ATOM 998 O O . GLU A 1 129 ? -4.721 -10.785 -6.556 1.00 80.81 129 GLU A O 1
ATOM 1003 N N . GLN A 1 130 ? -6.491 -12.140 -6.915 1.00 80.19 130 GLN A N 1
ATOM 1004 C CA . GLN A 1 130 ? -7.095 -12.052 -5.589 1.00 80.19 130 GLN A CA 1
ATOM 1005 C C . GLN A 1 130 ? -6.750 -13.333 -4.838 1.00 80.19 130 GLN A C 1
ATOM 1007 O O . GLN A 1 130 ? -6.828 -14.430 -5.394 1.00 80.19 130 GLN A O 1
ATOM 1012 N N . TRP A 1 131 ? -6.425 -13.194 -3.561 1.00 76.69 131 TRP A N 1
ATOM 1013 C CA . TRP A 1 131 ? -6.018 -14.308 -2.733 1.00 76.69 131 TRP A CA 1
ATOM 1014 C C . TRP A 1 131 ? -6.982 -14.526 -1.574 1.00 76.69 131 TRP A C 1
ATOM 1016 O O . TRP A 1 131 ? -7.452 -13.578 -0.941 1.00 76.69 131 TRP A O 1
ATOM 1026 N N . ASP A 1 132 ? -7.216 -15.795 -1.260 1.00 64.19 132 ASP A N 1
ATOM 1027 C CA . ASP A 1 132 ? -7.910 -16.180 -0.040 1.00 64.19 132 ASP A CA 1
ATOM 1028 C C . ASP A 1 132 ? -6.932 -16.291 1.127 1.00 64.19 132 ASP A C 1
ATOM 1030 O O . ASP A 1 132 ? -5.787 -16.732 0.976 1.00 64.19 132 ASP A O 1
ATOM 1034 N N . TYR A 1 133 ? -7.414 -15.952 2.319 1.00 59.84 133 TYR A N 1
ATOM 1035 C CA . TYR A 1 133 ? -6.715 -16.203 3.570 1.00 59.84 133 TYR A CA 1
ATOM 1036 C C . TYR A 1 133 ? -7.647 -16.905 4.559 1.00 59.84 133 TYR A C 1
ATOM 1038 O O . TYR A 1 133 ? -8.821 -16.567 4.688 1.00 59.84 133 TYR A O 1
ATOM 1046 N N . ALA A 1 134 ? -7.108 -17.874 5.295 1.00 49.06 134 ALA A N 1
ATOM 1047 C CA . ALA A 1 134 ? -7.773 -18.471 6.445 1.00 49.06 134 ALA A CA 1
ATOM 1048 C C . ALA A 1 134 ? -6.936 -18.185 7.696 1.00 49.06 134 ALA A C 1
ATOM 1050 O O . ALA A 1 134 ? -5.749 -18.517 7.743 1.00 49.06 134 ALA A O 1
ATOM 1051 N N . PHE A 1 135 ? -7.537 -17.584 8.729 1.00 45.88 135 PHE A N 1
ATOM 1052 C CA . PHE A 1 135 ? -6.918 -17.531 10.055 1.00 45.88 135 PHE A CA 1
ATOM 1053 C C . PHE A 1 135 ? -6.898 -18.948 10.640 1.00 45.88 135 PHE A C 1
ATOM 1055 O O . PHE A 1 135 ? -7.883 -19.399 11.219 1.00 45.88 135 PHE A O 1
ATOM 1062 N N . THR A 1 136 ? -5.786 -19.672 10.519 1.00 36.97 136 THR A N 1
ATOM 1063 C CA . THR A 1 136 ? -5.595 -20.883 11.325 1.00 36.97 136 THR A CA 1
ATOM 1064 C C . THR A 1 136 ? -5.099 -20.466 12.708 1.00 36.97 136 THR A C 1
ATOM 1066 O O . THR A 1 136 ? -3.907 -20.216 12.901 1.00 36.97 136 THR A O 1
ATOM 1069 N N . THR A 1 137 ? -5.990 -20.364 13.693 1.00 36.62 137 THR A N 1
ATOM 1070 C CA . THR A 1 137 ? -5.580 -20.288 15.100 1.00 36.62 137 THR A CA 1
ATOM 1071 C C . THR A 1 137 ? -5.038 -21.652 15.522 1.00 36.62 137 THR A C 1
ATOM 1073 O O . THR A 1 137 ? -5.802 -22.586 15.744 1.00 36.62 137 THR A O 1
ATOM 1076 N N . ALA A 1 138 ? -3.720 -21.779 15.671 1.00 34.22 138 ALA A N 1
ATOM 1077 C CA . ALA A 1 138 ? -3.121 -22.884 16.414 1.00 34.22 138 ALA A CA 1
ATOM 1078 C C . ALA A 1 138 ? -2.373 -22.330 17.627 1.00 34.22 138 ALA A C 1
ATOM 1080 O O . ALA A 1 138 ? -1.627 -21.354 17.525 1.00 34.22 138 ALA A O 1
ATOM 1081 N N . GLY A 1 139 ? -2.617 -22.938 18.788 1.00 37.62 139 GLY A N 1
ATOM 1082 C CA . GLY A 1 139 ? -1.990 -22.562 20.045 1.00 37.62 139 GLY A CA 1
ATOM 1083 C C . GLY A 1 139 ? -0.459 -22.519 19.964 1.00 37.62 139 GLY A C 1
ATOM 1084 O O . GLY A 1 139 ? 0.186 -23.350 19.333 1.00 37.62 139 GLY A O 1
ATOM 1085 N N . SER A 1 140 ? 0.100 -21.565 20.704 1.00 32.97 140 SER A N 1
ATOM 1086 C CA . SER A 1 140 ? 1.519 -21.375 21.033 1.00 32.97 140 SER A CA 1
ATOM 1087 C C . SER A 1 140 ? 2.460 -20.775 19.961 1.00 32.97 140 SER A C 1
ATOM 1089 O O . SER A 1 140 ? 2.982 -21.409 19.052 1.00 32.97 140 SER A O 1
ATOM 1091 N N . ALA A 1 141 ? 2.768 -19.502 20.213 1.00 38.25 141 ALA A N 1
ATOM 1092 C CA . ALA A 1 141 ? 4.104 -18.904 20.310 1.00 38.25 141 ALA A CA 1
ATOM 1093 C C . ALA A 1 141 ? 5.031 -18.749 19.088 1.00 38.25 141 ALA A C 1
ATOM 1095 O O . ALA A 1 141 ? 5.973 -17.967 19.212 1.00 38.25 141 ALA A O 1
ATOM 1096 N N . ARG A 1 142 ? 4.823 -19.370 17.921 1.00 34.44 142 ARG A N 1
ATOM 1097 C CA . ARG A 1 142 ? 5.704 -19.137 16.745 1.00 34.44 142 ARG A CA 1
ATOM 1098 C C . ARG A 1 142 ? 4.996 -19.292 15.401 1.00 34.44 142 ARG A C 1
ATOM 1100 O O . ARG A 1 142 ? 5.514 -19.934 14.491 1.00 34.44 142 ARG A O 1
ATOM 1107 N N . SER A 1 143 ? 3.812 -18.707 15.268 1.00 33.72 143 SER A N 1
ATOM 1108 C CA . SER A 1 143 ? 3.007 -18.797 14.051 1.00 33.72 143 SER A CA 1
ATOM 1109 C C . SER A 1 143 ? 3.644 -17.987 12.918 1.00 33.72 143 SER A C 1
ATOM 1111 O O . SER A 1 143 ? 3.291 -16.837 12.670 1.00 33.72 143 SER A O 1
ATOM 1113 N N . ILE A 1 144 ? 4.615 -18.594 12.234 1.00 36.62 144 ILE A N 1
ATOM 1114 C CA . ILE A 1 144 ? 4.907 -18.296 10.835 1.00 36.62 144 ILE A CA 1
ATOM 1115 C C . ILE A 1 144 ? 3.556 -18.399 10.137 1.00 36.62 144 ILE A C 1
ATOM 1117 O O . ILE A 1 144 ? 2.948 -19.471 10.139 1.00 36.62 144 ILE A O 1
ATOM 1121 N N . ILE A 1 145 ? 3.049 -17.276 9.630 1.00 45.34 145 ILE A N 1
ATOM 1122 C CA . ILE A 1 145 ? 1.824 -17.269 8.844 1.00 45.34 145 ILE A CA 1
ATOM 1123 C C . ILE A 1 145 ? 2.157 -18.042 7.569 1.00 45.34 145 ILE A C 1
ATOM 1125 O O . ILE A 1 145 ? 2.734 -17.512 6.622 1.00 45.34 145 ILE A O 1
ATOM 1129 N N . ALA A 1 146 ? 1.887 -19.345 7.579 1.00 38.12 146 ALA A N 1
ATOM 1130 C CA . ALA A 1 146 ? 1.906 -20.164 6.387 1.00 38.12 146 ALA A CA 1
ATOM 1131 C C . ALA A 1 146 ? 0.681 -19.750 5.575 1.00 38.12 146 ALA A C 1
ATOM 1133 O O . ALA A 1 146 ? -0.394 -20.334 5.696 1.00 38.12 146 ALA A O 1
ATOM 1134 N N . PHE A 1 147 ? 0.831 -18.677 4.801 1.00 46.53 147 PHE A N 1
ATOM 1135 C CA . PHE A 1 147 ? -0.207 -18.214 3.906 1.00 46.53 147 PHE A CA 1
ATOM 1136 C C . PHE A 1 147 ? -0.422 -19.266 2.809 1.00 46.53 147 PHE A C 1
ATOM 1138 O O . PHE A 1 147 ? 0.250 -19.299 1.770 1.00 46.53 147 PHE A O 1
ATOM 1145 N N . THR A 1 148 ? -1.360 -20.175 3.043 1.00 39.50 148 THR A N 1
ATOM 1146 C CA . THR A 1 148 ? -1.849 -21.108 2.030 1.00 39.50 148 THR A CA 1
ATOM 1147 C C . THR A 1 148 ? -2.866 -20.379 1.174 1.00 39.50 148 THR A C 1
ATOM 1149 O O . THR A 1 148 ? -4.063 -20.605 1.253 1.00 39.50 148 THR A O 1
ATOM 1152 N N . PHE A 1 149 ? -2.374 -19.459 0.352 1.00 47.59 149 PHE A N 1
ATOM 1153 C CA . PHE A 1 149 ? -3.212 -18.857 -0.665 1.00 47.59 149 PHE A CA 1
ATOM 1154 C C . PHE A 1 149 ? -3.431 -19.892 -1.780 1.00 47.59 149 PHE A C 1
ATOM 1156 O O . PHE A 1 149 ? -2.471 -20.252 -2.476 1.00 47.59 149 PHE A O 1
ATOM 1163 N N . MET A 1 150 ? -4.640 -20.443 -1.871 1.00 37.53 150 MET A N 1
ATOM 1164 C CA . MET A 1 150 ? -5.037 -21.322 -2.968 1.00 37.53 150 MET A CA 1
ATOM 1165 C C . MET A 1 150 ? -5.627 -20.464 -4.091 1.00 37.53 150 MET A C 1
ATOM 1167 O O . MET A 1 150 ? -6.433 -19.584 -3.795 1.00 37.53 150 MET A O 1
ATOM 1171 N N . PRO A 1 151 ? -5.272 -20.700 -5.365 1.00 37.72 151 PRO A N 1
ATOM 1172 C CA . PRO A 1 151 ? -6.049 -20.151 -6.462 1.00 37.72 151 PRO A CA 1
ATOM 1173 C C . PRO A 1 151 ? -7.436 -20.798 -6.407 1.00 37.72 151 PRO A C 1
ATOM 1175 O O . PRO A 1 151 ? -7.568 -22.001 -6.654 1.00 37.72 151 PRO A O 1
ATOM 1178 N N . LEU A 1 152 ? -8.472 -20.027 -6.062 1.00 40.22 152 LEU A N 1
ATOM 1179 C CA . LEU A 1 152 ? -9.836 -20.447 -6.366 1.00 40.22 152 LEU A CA 1
ATOM 1180 C C . LEU A 1 152 ? -9.893 -20.608 -7.878 1.00 40.22 152 LEU A C 1
ATOM 1182 O O . LEU A 1 152 ? -9.612 -19.673 -8.629 1.00 40.22 152 LEU A O 1
ATOM 1186 N N . GLY A 1 153 ? -10.141 -21.846 -8.305 1.00 35.28 153 GLY A N 1
ATOM 1187 C CA . GLY A 1 153 ? -10.185 -22.220 -9.707 1.00 35.28 153 GLY A C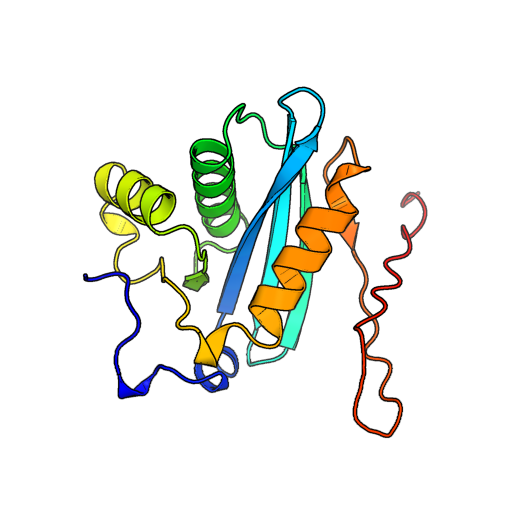A 1
ATOM 1188 C C . GLY A 1 153 ? -11.002 -21.220 -10.515 1.00 35.28 153 GLY A C 1
ATOM 1189 O O . GLY A 1 153 ? -11.958 -20.640 -10.002 1.00 35.28 153 GLY A O 1
ATOM 1190 N N . LYS A 1 154 ? -10.579 -21.028 -11.771 1.00 32.97 154 LYS A N 1
ATOM 1191 C CA . LYS A 1 154 ? -11.240 -20.188 -12.776 1.00 32.97 154 LYS A CA 1
ATOM 1192 C C . LYS A 1 154 ? -12.751 -20.158 -12.527 1.00 32.97 154 LYS A C 1
ATOM 1194 O O . LYS A 1 154 ? -13.399 -21.201 -12.626 1.00 32.97 154 LYS A O 1
ATOM 1199 N N . ALA A 1 155 ? -13.279 -18.982 -12.184 1.00 30.38 155 ALA A N 1
ATOM 1200 C CA . ALA A 1 155 ? -14.713 -18.748 -12.265 1.00 30.38 155 ALA A CA 1
ATOM 1201 C C . ALA A 1 155 ? -15.182 -19.131 -13.690 1.00 30.38 155 ALA A C 1
ATOM 1203 O O . ALA A 1 155 ? -14.392 -18.961 -14.626 1.00 30.38 155 ALA A O 1
ATOM 1204 N N . PRO A 1 156 ? -16.382 -19.725 -13.826 1.00 41.47 156 PRO A N 1
ATOM 1205 C CA . PRO A 1 156 ? -16.848 -20.381 -15.051 1.00 41.47 156 PRO A CA 1
ATOM 1206 C C . PRO A 1 156 ? -16.808 -19.496 -16.299 1.00 41.47 156 PRO A C 1
ATOM 1208 O O . PRO A 1 156 ? -17.007 -18.267 -16.169 1.00 41.47 156 PRO A O 1
#

Foldseek 3Di:
DQQEDDPVCLAQQVLQAAKEWEKAKDDLDPQWIKMWIFIGHRNRGDWIKIFTDPHRDRLVRQLVRQVVSCVVPVRHAYEYQPPSNVVVNCVVPVVCRVRYHHRDPNNCPPVVVVRVVSRVVCSPPHGMDIWDADPDDDDDDDDPPPGPTDRPPDDD

Radius of gyration: 15.31 Å; chains: 1; bounding box: 32×40×36 Å